Protein AF-A0A7J3MJP7-F1 (afdb_monomer_lite)

Radius of gyration: 13.45 Å; chains: 1; bounding box: 34×20×38 Å

Sequence (96 aa):
MSETDEIKRRIDECITEMKPFTYFSHDAEVAIKSFEELKRTIENIDKKDVPSIIRGLEEGYEKSLAYSSLVPKTVENLRFIIEWLKRKAEEKVSKQ

Secondary structure (DSSP, 8-state):
--HHHHHHHHHHHHHHHHGGGGGT-HHHHHHHHHHHHHHHHHTTGGGS-HHHHHHHHHHHHHHHHTTTTT-HHHHHHHHHHHHHHHHHHHHHHTT-

Structure (mmCIF, N/CA/C/O backbone):
data_AF-A0A7J3MJP7-F1
#
_entry.id   AF-A0A7J3MJP7-F1
#
loop_
_atom_site.group_PDB
_atom_site.id
_atom_site.type_symbol
_atom_site.label_atom_id
_atom_site.label_alt_id
_atom_site.label_comp_id
_atom_site.label_asym_id
_atom_site.label_entity_id
_atom_site.label_seq_id
_atom_site.pdbx_PDB_ins_code
_atom_site.Cartn_x
_atom_site.Cartn_y
_atom_site.Cartn_z
_atom_site.occupancy
_atom_site.B_iso_or_equiv
_atom_site.auth_seq_id
_atom_site.auth_comp_id
_atom_site.auth_asym_id
_atom_site.auth_atom_id
_atom_site.pdbx_PDB_model_num
ATOM 1 N N . MET A 1 1 ? -19.244 -5.663 -1.885 1.00 62.81 1 MET A N 1
ATOM 2 C CA . MET A 1 1 ? -17.787 -5.643 -1.636 1.00 62.81 1 MET A CA 1
ATOM 3 C C . MET A 1 1 ? -17.572 -4.835 -0.370 1.00 62.81 1 MET A C 1
ATOM 5 O O . MET A 1 1 ? -18.199 -3.787 -0.27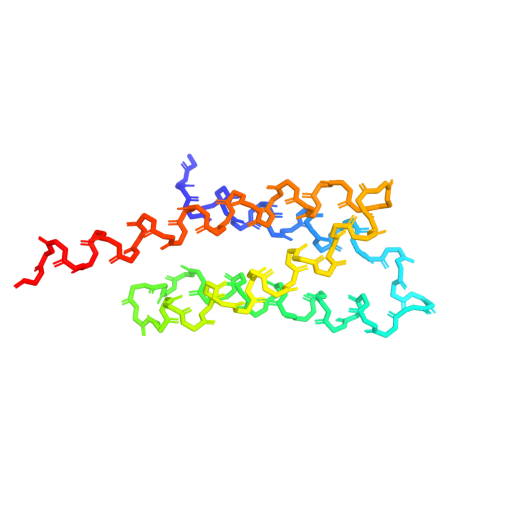0 1.00 62.81 1 MET A O 1
ATOM 9 N N . SER A 1 2 ? -16.823 -5.334 0.616 1.00 86.69 2 SER A N 1
ATOM 10 C CA . SER A 1 2 ? -16.560 -4.552 1.834 1.00 86.69 2 SER A CA 1
ATOM 11 C C . SER A 1 2 ? -15.535 -3.444 1.558 1.00 86.69 2 SER A C 1
ATOM 13 O O . SER A 1 2 ? -14.755 -3.552 0.611 1.00 86.69 2 SER A O 1
ATOM 15 N N . GLU A 1 3 ? -15.511 -2.393 2.385 1.00 89.12 3 GLU A N 1
ATOM 16 C CA . GLU A 1 3 ? -14.486 -1.332 2.307 1.00 89.12 3 GLU A CA 1
ATOM 17 C C . GLU A 1 3 ? -13.077 -1.951 2.410 1.00 89.12 3 GLU A C 1
ATOM 19 O O . GLU A 1 3 ? -12.179 -1.630 1.640 1.00 89.12 3 GLU A O 1
ATOM 24 N N . THR A 1 4 ? -12.912 -2.952 3.278 1.00 91.69 4 THR A N 1
ATOM 25 C CA . THR A 1 4 ? -11.682 -3.739 3.418 1.00 91.69 4 THR A CA 1
ATOM 26 C C . THR A 1 4 ? -11.272 -4.469 2.133 1.00 91.69 4 THR A C 1
ATOM 28 O O . THR A 1 4 ? -10.085 -4.491 1.806 1.00 91.69 4 THR A O 1
ATOM 31 N N . ASP A 1 5 ? -12.215 -5.050 1.386 1.00 93.88 5 ASP A N 1
ATOM 32 C CA . ASP A 1 5 ? -11.910 -5.720 0.113 1.00 93.88 5 ASP A CA 1
ATOM 33 C C . ASP A 1 5 ? -11.432 -4.724 -0.950 1.00 93.88 5 ASP A C 1
ATOM 35 O O . ASP A 1 5 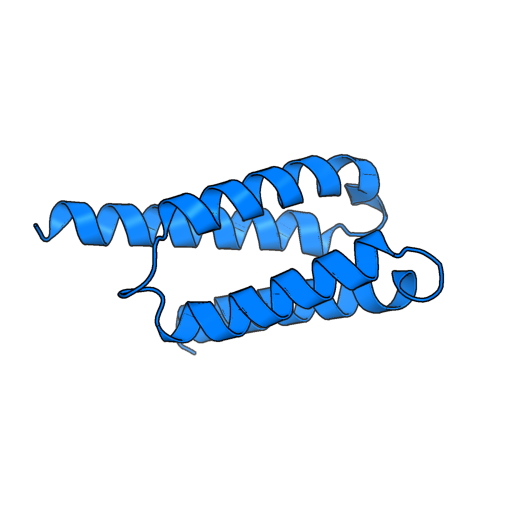? -10.535 -5.040 -1.733 1.00 93.88 5 ASP A O 1
ATOM 39 N N . GLU A 1 6 ? -11.987 -3.507 -0.960 1.00 95.50 6 GLU A N 1
ATOM 40 C CA . GLU A 1 6 ? -11.512 -2.441 -1.844 1.00 95.50 6 GLU A CA 1
ATOM 41 C C . GLU A 1 6 ? -10.063 -2.057 -1.524 1.00 95.50 6 GLU A C 1
ATOM 43 O O . GLU A 1 6 ? -9.238 -1.982 -2.436 1.00 95.50 6 GLU A O 1
ATOM 48 N N . ILE A 1 7 ? -9.730 -1.875 -0.242 1.00 96.31 7 ILE A N 1
ATOM 49 C CA . ILE A 1 7 ? -8.361 -1.554 0.185 1.00 96.31 7 ILE A CA 1
ATOM 50 C C . ILE A 1 7 ? -7.393 -2.669 -0.226 1.00 96.31 7 ILE A C 1
ATOM 52 O O . ILE A 1 7 ? -6.336 -2.389 -0.790 1.00 96.31 7 ILE A O 1
ATOM 56 N N . LYS A 1 8 ? -7.757 -3.942 -0.021 1.00 96.31 8 LYS A N 1
ATOM 57 C CA . LYS A 1 8 ? -6.926 -5.079 -0.453 1.00 96.31 8 LYS A CA 1
ATOM 58 C C . LYS A 1 8 ? -6.700 -5.087 -1.966 1.00 96.31 8 LYS A C 1
ATOM 60 O O . LYS A 1 8 ? -5.572 -5.311 -2.396 1.00 96.31 8 LYS A O 1
ATOM 65 N N . ARG A 1 9 ? -7.740 -4.808 -2.761 1.00 97.31 9 ARG A N 1
ATOM 66 C CA . ARG A 1 9 ? -7.627 -4.703 -4.224 1.00 97.31 9 ARG A CA 1
ATOM 67 C C . ARG A 1 9 ? -6.670 -3.583 -4.634 1.00 97.31 9 ARG A C 1
ATOM 69 O O . ARG A 1 9 ? -5.825 -3.796 -5.494 1.00 97.31 9 ARG A O 1
ATOM 76 N N . ARG A 1 10 ? -6.768 -2.409 -4.007 1.00 97.75 10 ARG A N 1
ATOM 77 C CA . ARG A 1 10 ? -5.867 -1.275 -4.282 1.00 97.75 10 ARG A CA 1
ATOM 78 C C . ARG A 1 10 ? -4.411 -1.599 -3.945 1.00 97.75 10 ARG A C 1
ATOM 80 O O . ARG A 1 10 ? -3.512 -1.215 -4.682 1.00 97.75 10 ARG A O 1
ATOM 87 N N . ILE A 1 11 ? -4.171 -2.366 -2.883 1.00 97.19 11 ILE A N 1
ATOM 88 C CA . ILE A 1 11 ? -2.824 -2.852 -2.554 1.00 97.19 11 ILE A CA 1
ATOM 89 C C . ILE A 1 11 ? -2.308 -3.831 -3.613 1.00 97.19 11 ILE A C 1
ATOM 91 O O . ILE A 1 11 ? -1.152 -3.733 -4.019 1.00 97.19 11 ILE A O 1
ATOM 95 N N . ASP A 1 12 ? -3.157 -4.737 -4.104 1.00 97.94 12 ASP A N 1
ATOM 96 C CA . ASP A 1 12 ? -2.785 -5.644 -5.198 1.00 97.94 12 ASP A CA 1
ATOM 97 C C . ASP A 1 12 ? -2.431 -4.888 -6.485 1.00 97.94 12 ASP A C 1
ATOM 99 O O . ASP A 1 12 ? -1.532 -5.300 -7.221 1.00 97.94 12 ASP A O 1
ATOM 103 N N . GLU A 1 13 ? -3.096 -3.764 -6.750 1.00 98.00 13 GLU A N 1
ATOM 104 C CA . GLU A 1 13 ? -2.758 -2.877 -7.864 1.00 98.00 13 GLU A CA 1
ATOM 105 C C . GLU A 1 13 ? -1.382 -2.229 -7.683 1.00 98.00 13 GLU A C 1
ATOM 107 O O . GLU A 1 13 ? -0.608 -2.233 -8.639 1.00 98.00 13 GLU A O 1
ATOM 112 N N . CYS A 1 14 ? -1.034 -1.764 -6.475 1.00 97.12 14 CYS A N 1
ATOM 113 C CA . CYS A 1 14 ? 0.315 -1.264 -6.183 1.00 97.12 14 CYS A CA 1
ATOM 114 C C . CYS A 1 14 ? 1.377 -2.352 -6.404 1.00 97.12 14 CYS A C 1
ATOM 116 O O . CYS A 1 14 ? 2.386 -2.122 -7.066 1.00 97.12 14 CYS A O 1
ATOM 118 N N . ILE A 1 15 ? 1.141 -3.570 -5.900 1.00 96.94 15 ILE A N 1
ATOM 119 C CA . ILE A 1 15 ? 2.060 -4.705 -6.095 1.00 96.94 15 ILE A CA 1
ATOM 120 C C . ILE A 1 15 ? 2.222 -5.015 -7.586 1.00 96.94 15 ILE A C 1
ATOM 122 O O . ILE A 1 15 ? 3.334 -5.226 -8.066 1.00 96.94 15 ILE A O 1
ATOM 126 N N . THR A 1 16 ? 1.115 -5.048 -8.328 1.00 97.62 16 THR A N 1
ATOM 127 C CA . THR A 1 16 ? 1.117 -5.355 -9.763 1.00 97.62 16 THR A CA 1
ATOM 128 C C . THR A 1 16 ? 1.872 -4.301 -10.562 1.00 97.62 16 THR A C 1
ATOM 130 O O . THR A 1 16 ? 2.641 -4.658 -11.451 1.00 97.62 16 THR A O 1
ATOM 133 N N . GLU A 1 17 ? 1.686 -3.023 -10.235 1.00 96.12 17 GLU A N 1
ATOM 134 C CA . GLU A 1 17 ? 2.399 -1.923 -10.881 1.00 96.12 17 GLU A CA 1
ATOM 135 C C . GLU A 1 17 ? 3.895 -1.947 -10.552 1.00 96.12 17 GLU A C 1
ATOM 137 O O . GLU A 1 17 ? 4.705 -1.688 -11.434 1.00 96.12 17 GLU A O 1
ATOM 142 N N . MET A 1 18 ? 4.278 -2.329 -9.327 1.00 94.19 18 MET A N 1
ATOM 143 C CA . MET A 1 18 ? 5.686 -2.365 -8.921 1.00 94.19 18 MET A CA 1
ATOM 144 C C . MET A 1 18 ? 6.456 -3.614 -9.385 1.00 94.19 18 MET A C 1
ATOM 146 O O . MET A 1 18 ? 7.680 -3.569 -9.515 1.00 94.19 18 MET A O 1
ATOM 150 N N . LYS A 1 19 ? 5.769 -4.729 -9.672 1.00 95.31 19 LYS A N 1
ATOM 151 C CA . LYS A 1 19 ? 6.389 -6.007 -10.082 1.00 95.31 19 LYS A CA 1
ATOM 152 C C . LYS A 1 19 ? 7.400 -5.898 -11.234 1.00 95.31 19 LYS A C 1
ATOM 154 O O . LYS A 1 19 ? 8.461 -6.501 -11.120 1.00 95.31 19 LYS A O 1
ATOM 159 N N . PRO A 1 20 ? 7.147 -5.157 -12.329 1.00 94.81 20 PRO A N 1
ATOM 160 C CA . PRO A 1 20 ? 8.114 -5.034 -13.421 1.00 94.81 20 PRO A CA 1
ATOM 161 C C . PRO A 1 20 ? 9.458 -4.424 -12.998 1.00 94.81 20 PRO A C 1
ATOM 163 O O . PRO A 1 20 ? 10.482 -4.709 -13.615 1.00 94.81 20 PRO A O 1
ATOM 166 N N . PHE A 1 21 ? 9.474 -3.610 -11.938 1.00 93.31 21 PHE A N 1
ATOM 167 C CA . PHE A 1 21 ? 10.677 -2.928 -11.463 1.00 93.31 21 PHE A CA 1
ATOM 168 C C . PHE A 1 21 ? 11.556 -3.817 -10.572 1.00 93.31 21 PHE A C 1
ATOM 170 O O . PHE A 1 21 ? 12.734 -3.512 -10.394 1.00 93.31 21 PHE A O 1
ATOM 177 N N . THR A 1 22 ? 11.052 -4.947 -10.054 1.00 92.19 22 THR A N 1
ATOM 178 C CA . THR A 1 22 ? 11.825 -5.821 -9.145 1.00 92.19 22 THR A CA 1
ATOM 179 C C . THR A 1 22 ? 13.033 -6.466 -9.809 1.00 92.19 22 THR A C 1
ATOM 181 O O . THR A 1 22 ? 13.942 -6.914 -9.121 1.00 92.19 22 THR A O 1
ATOM 184 N N . TYR A 1 23 ? 13.059 -6.532 -11.142 1.00 90.25 23 TYR A N 1
ATOM 185 C CA . TYR A 1 23 ? 14.211 -7.049 -11.877 1.00 90.25 23 TYR A CA 1
ATOM 186 C C . TYR A 1 23 ? 15.471 -6.188 -11.677 1.00 90.25 23 TYR A C 1
ATOM 188 O O . TYR A 1 23 ? 16.580 -6.711 -11.724 1.00 90.25 23 TYR A O 1
ATOM 196 N N . PHE A 1 24 ? 15.309 -4.880 -11.452 1.00 88.38 24 PHE A N 1
ATOM 197 C CA . PHE A 1 24 ? 16.422 -3.925 -11.407 1.00 88.38 24 PHE A CA 1
ATOM 198 C C . PHE A 1 24 ? 16.391 -2.963 -10.212 1.00 88.38 24 PHE A C 1
ATOM 200 O O . PHE A 1 24 ? 17.318 -2.175 -10.047 1.00 88.38 24 PHE A O 1
ATOM 207 N N . SER A 1 25 ? 15.353 -3.011 -9.377 1.00 90.69 25 SER A N 1
ATOM 208 C CA . SER A 1 25 ? 15.195 -2.149 -8.207 1.00 90.69 25 SER A CA 1
ATOM 209 C C . SER A 1 25 ? 14.925 -2.982 -6.959 1.00 90.69 25 SER A C 1
ATOM 211 O O . SER A 1 25 ? 13.855 -3.576 -6.808 1.00 90.69 25 SER A O 1
ATOM 213 N N . HIS A 1 26 ? 15.892 -2.987 -6.038 1.00 91.12 26 HIS A N 1
ATOM 214 C CA . HIS A 1 26 ? 15.710 -3.583 -4.714 1.00 91.12 26 HIS A CA 1
ATOM 215 C C . HIS A 1 26 ? 14.620 -2.848 -3.918 1.00 91.12 26 HIS A C 1
ATOM 217 O O . HIS A 1 26 ? 13.839 -3.480 -3.211 1.00 91.12 26 HIS A O 1
ATOM 223 N N . ASP A 1 27 ? 14.497 -1.532 -4.106 1.00 89.75 27 ASP A N 1
ATOM 224 C CA . ASP A 1 27 ? 13.462 -0.722 -3.460 1.00 89.75 27 ASP A CA 1
ATOM 225 C C . ASP A 1 27 ? 12.054 -1.155 -3.885 1.00 89.75 27 ASP A C 1
ATOM 227 O O . ASP A 1 27 ? 11.150 -1.202 -3.053 1.00 89.75 27 ASP A O 1
ATOM 231 N N . ALA A 1 28 ? 11.867 -1.540 -5.153 1.00 92.12 28 ALA A N 1
ATOM 232 C CA . ALA A 1 28 ? 10.593 -2.081 -5.624 1.00 92.12 28 ALA A CA 1
ATOM 233 C C . ALA A 1 28 ? 10.265 -3.425 -4.952 1.00 92.12 28 ALA A C 1
ATOM 235 O O . ALA A 1 28 ? 9.118 -3.667 -4.579 1.00 92.12 28 ALA A O 1
ATOM 236 N N . GLU A 1 29 ? 11.264 -4.288 -4.747 1.00 94.00 29 GLU A N 1
ATOM 237 C CA . GLU A 1 29 ? 11.085 -5.558 -4.036 1.00 94.00 29 GLU A CA 1
ATOM 238 C C . GLU A 1 29 ? 10.704 -5.334 -2.563 1.00 94.00 29 GLU A C 1
ATOM 240 O O . GLU A 1 29 ? 9.770 -5.960 -2.056 1.00 94.00 29 GLU A O 1
ATOM 245 N N . VAL A 1 30 ? 11.392 -4.413 -1.883 1.00 93.88 30 VAL A N 1
ATOM 246 C CA . VAL A 1 30 ? 11.096 -4.031 -0.494 1.00 93.88 30 VAL A CA 1
ATOM 247 C C . VAL A 1 30 ? 9.686 -3.452 -0.385 1.00 93.88 30 VAL A C 1
ATOM 249 O O . VAL A 1 30 ? 8.919 -3.870 0.481 1.00 93.88 30 VAL A O 1
ATOM 252 N N . ALA A 1 31 ? 9.306 -2.558 -1.297 1.00 93.19 31 ALA A N 1
ATOM 253 C CA . ALA A 1 31 ? 7.986 -1.945 -1.299 1.00 93.19 31 ALA A CA 1
ATOM 254 C C . ALA A 1 31 ? 6.864 -2.976 -1.538 1.00 93.19 31 ALA A C 1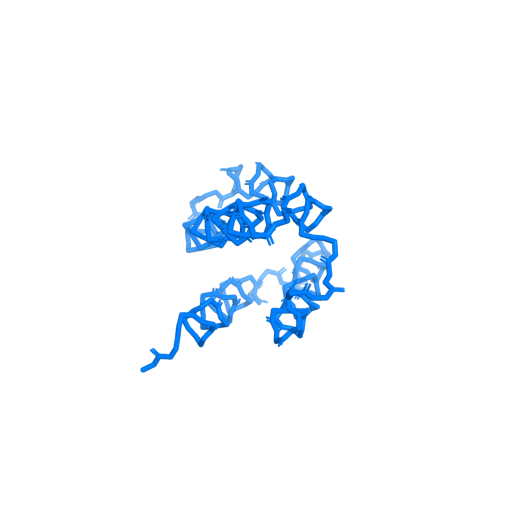
ATOM 256 O O . ALA A 1 31 ? 5.825 -2.912 -0.880 1.00 93.19 31 ALA A O 1
ATOM 257 N N . ILE A 1 32 ? 7.073 -3.973 -2.410 1.00 95.62 32 ILE A N 1
ATOM 258 C CA . ILE A 1 32 ? 6.118 -5.082 -2.587 1.00 95.62 32 ILE A CA 1
ATOM 259 C C . ILE A 1 32 ? 5.946 -5.869 -1.287 1.00 95.62 32 ILE A C 1
ATOM 261 O O . ILE A 1 32 ? 4.810 -6.129 -0.892 1.00 95.62 32 ILE A O 1
ATOM 265 N N . LYS A 1 33 ? 7.040 -6.211 -0.593 1.00 95.88 33 LYS A N 1
ATOM 266 C CA . LYS A 1 33 ? 6.964 -6.922 0.696 1.00 95.88 33 LYS A CA 1
ATOM 267 C C . LYS A 1 33 ? 6.172 -6.116 1.727 1.00 95.88 33 LYS A C 1
ATOM 269 O O . LYS A 1 33 ? 5.277 -6.663 2.368 1.00 95.88 33 LYS A O 1
ATOM 274 N N . SER A 1 34 ? 6.417 -4.808 1.821 1.00 94.69 34 SER A N 1
ATOM 275 C CA . SER A 1 34 ? 5.644 -3.917 2.696 1.00 94.69 34 SER A CA 1
ATOM 276 C C . SER A 1 34 ? 4.154 -3.887 2.337 1.00 94.69 34 SER A C 1
ATOM 278 O O . SER A 1 34 ? 3.304 -3.887 3.229 1.00 94.69 34 SER A O 1
ATOM 280 N N . PHE A 1 35 ? 3.802 -3.919 1.049 1.00 96.38 35 PHE A N 1
ATOM 281 C CA . PHE A 1 35 ? 2.404 -4.012 0.622 1.00 96.38 35 PHE A CA 1
ATOM 282 C C . PHE A 1 35 ? 1.758 -5.358 0.963 1.00 96.38 35 PHE A C 1
ATOM 284 O O . PHE A 1 35 ? 0.613 -5.388 1.420 1.00 96.38 35 PHE A O 1
ATOM 291 N N . GLU A 1 36 ? 2.471 -6.473 0.813 1.00 96.00 36 GLU A N 1
ATOM 292 C CA . GLU A 1 36 ? 1.973 -7.788 1.225 1.00 96.00 36 GLU A CA 1
ATOM 293 C C . GLU A 1 36 ? 1.723 -7.859 2.740 1.00 96.00 36 GLU A C 1
ATOM 295 O O . GLU A 1 36 ? 0.702 -8.395 3.185 1.00 96.00 36 GLU A O 1
ATOM 300 N N . GLU A 1 37 ? 2.617 -7.280 3.545 1.00 94.25 37 GLU A N 1
ATOM 301 C CA . GLU A 1 37 ? 2.454 -7.162 4.997 1.00 94.25 37 GLU A CA 1
ATOM 302 C C . GLU A 1 37 ? 1.262 -6.276 5.373 1.00 94.25 37 GLU A C 1
ATOM 304 O O . GLU A 1 37 ? 0.447 -6.646 6.230 1.00 94.25 37 GLU A O 1
ATOM 309 N N . LEU A 1 38 ? 1.103 -5.134 4.700 1.00 94.81 38 LEU A N 1
ATOM 310 C CA . LEU A 1 38 ? -0.040 -4.247 4.889 1.00 94.81 38 LEU A CA 1
ATOM 311 C C . LEU A 1 38 ? -1.358 -4.965 4.581 1.00 94.81 38 LEU A C 1
ATOM 313 O O . LEU A 1 38 ? -2.297 -4.897 5.377 1.00 94.81 38 LEU A O 1
ATOM 317 N N . LYS A 1 39 ? -1.417 -5.715 3.474 1.00 94.44 39 LYS A N 1
ATOM 318 C CA . LYS A 1 39 ? -2.607 -6.476 3.067 1.00 94.44 39 LYS A CA 1
ATOM 319 C C . LYS A 1 39 ? -3.057 -7.467 4.144 1.00 94.44 39 LYS A C 1
ATOM 321 O O . LYS A 1 39 ? -4.252 -7.560 4.422 1.00 94.44 39 LYS A O 1
ATOM 326 N N . ARG A 1 40 ? -2.114 -8.170 4.783 1.00 92.94 40 ARG A N 1
ATOM 327 C CA . ARG A 1 40 ? -2.394 -9.071 5.921 1.00 92.94 40 ARG A CA 1
ATOM 328 C C . ARG A 1 40 ? -2.836 -8.298 7.162 1.00 92.94 40 ARG A C 1
ATOM 330 O O . ARG A 1 40 ? -3.715 -8.736 7.900 1.00 92.94 40 ARG A O 1
ATOM 337 N N . THR A 1 41 ? -2.231 -7.138 7.392 1.00 91.50 41 THR A N 1
ATOM 338 C CA . THR A 1 41 ? -2.507 -6.292 8.559 1.00 91.50 41 THR A CA 1
ATOM 339 C C . THR A 1 41 ? -3.923 -5.720 8.532 1.00 91.50 41 THR A C 1
ATOM 341 O O . THR A 1 41 ? -4.575 -5.654 9.576 1.00 91.50 41 THR A O 1
ATOM 344 N N . ILE A 1 42 ? -4.433 -5.381 7.348 1.00 91.50 42 ILE A N 1
ATOM 345 C CA . ILE A 1 42 ? -5.760 -4.783 7.156 1.00 91.50 42 ILE A CA 1
ATOM 346 C C . ILE A 1 42 ? -6.905 -5.662 7.671 1.00 91.50 42 ILE A C 1
ATOM 348 O O . ILE A 1 42 ? -7.900 -5.131 8.157 1.00 91.50 42 ILE A O 1
ATOM 352 N N . GLU A 1 43 ? -6.766 -6.989 7.643 1.00 86.25 43 GLU A N 1
ATOM 353 C CA . GLU A 1 43 ? -7.786 -7.912 8.170 1.00 86.25 43 GLU A CA 1
ATOM 354 C C . GLU A 1 43 ? -8.025 -7.757 9.671 1.00 86.25 43 GLU A C 1
ATOM 356 O O . GLU A 1 43 ? -9.095 -8.085 10.170 1.00 86.25 43 GLU A O 1
ATOM 361 N N . ASN A 1 44 ? -7.026 -7.254 10.395 1.00 87.38 44 ASN A N 1
ATOM 362 C CA . ASN A 1 44 ? -7.072 -7.077 11.838 1.00 87.38 44 ASN A CA 1
ATOM 363 C C . ASN A 1 44 ? -6.705 -5.643 12.233 1.00 87.38 44 ASN A C 1
ATOM 365 O O . ASN A 1 44 ? -6.154 -5.432 13.315 1.00 87.38 44 ASN A O 1
ATOM 369 N N . ILE A 1 45 ? -6.999 -4.662 11.370 1.00 87.38 45 ILE A N 1
ATOM 370 C CA . ILE A 1 45 ? -6.576 -3.265 11.551 1.00 87.38 45 ILE A CA 1
ATOM 371 C C . ILE A 1 45 ? -7.053 -2.669 12.885 1.00 87.38 45 ILE A C 1
ATOM 373 O O . ILE A 1 45 ? -6.377 -1.837 13.494 1.00 87.38 45 ILE A O 1
ATOM 377 N N . ASP A 1 46 ? -8.175 -3.162 13.413 1.00 81.56 46 ASP A N 1
ATOM 378 C CA . ASP A 1 46 ? -8.720 -2.723 14.696 1.00 81.56 46 ASP A CA 1
ATOM 379 C C . ASP A 1 46 ? -7.808 -3.035 15.891 1.00 81.56 46 ASP A C 1
ATOM 381 O O . ASP A 1 46 ? -7.798 -2.291 16.870 1.00 81.56 46 ASP A O 1
ATOM 385 N N . LYS A 1 47 ? -6.953 -4.053 15.771 1.00 81.88 47 LYS A N 1
ATOM 386 C CA . LYS A 1 47 ? -6.025 -4.513 16.817 1.00 81.88 47 LYS A CA 1
ATOM 387 C C . LYS A 1 47 ? -4.585 -4.040 16.604 1.00 81.88 47 LYS A C 1
ATOM 389 O O . LYS A 1 47 ? -3.670 -4.542 17.255 1.00 81.88 47 LYS A O 1
ATOM 394 N N . LYS A 1 48 ? -4.360 -3.151 15.638 1.00 86.19 48 LYS A N 1
ATOM 395 C CA . LYS A 1 48 ? -3.027 -2.718 15.208 1.00 86.19 48 LYS A CA 1
ATOM 396 C C . LYS A 1 48 ? -2.789 -1.252 15.539 1.00 86.19 48 LYS A C 1
ATOM 398 O O . LYS A 1 48 ? -3.734 -0.479 15.710 1.00 86.19 48 LYS A O 1
ATOM 403 N N . ASP A 1 49 ? -1.510 -0.897 15.597 1.00 87.06 49 ASP A N 1
ATOM 404 C CA . ASP A 1 49 ? -1.044 0.481 15.719 1.00 87.06 49 ASP A CA 1
ATOM 405 C C . ASP A 1 49 ? -1.225 1.209 14.378 1.00 87.06 49 ASP A C 1
ATOM 407 O O . ASP A 1 49 ? -0.349 1.219 13.513 1.00 87.06 49 ASP A O 1
ATOM 411 N N . VAL A 1 50 ? -2.429 1.754 14.187 1.00 89.94 50 VAL A N 1
ATOM 412 C CA . VAL A 1 50 ? -2.823 2.481 12.974 1.00 89.94 50 VAL A CA 1
ATOM 413 C C . VAL A 1 50 ? -1.945 3.721 12.732 1.00 89.94 50 VAL A C 1
ATOM 415 O O . VAL A 1 50 ? -1.499 3.876 11.595 1.00 89.94 50 VAL A O 1
ATOM 418 N N . PRO A 1 51 ? -1.621 4.564 13.738 1.00 90.44 51 PRO A N 1
ATOM 419 C CA . PRO A 1 51 ? -0.692 5.684 13.562 1.00 90.44 51 PRO A CA 1
ATOM 420 C C . PRO A 1 51 ? 0.666 5.293 12.966 1.00 90.44 51 PRO A C 1
ATOM 422 O O . PRO A 1 51 ? 1.127 5.936 12.022 1.00 90.44 51 PRO A O 1
ATOM 425 N N . SER A 1 52 ? 1.288 4.216 13.457 1.00 90.38 52 SER A N 1
ATOM 426 C CA . SER A 1 52 ? 2.576 3.759 12.916 1.00 90.38 52 SER A CA 1
ATOM 427 C C . SER A 1 52 ? 2.474 3.294 11.459 1.00 90.38 52 SER A C 1
ATOM 429 O O . SER A 1 52 ? 3.375 3.565 10.665 1.00 90.38 52 SER A O 1
ATOM 431 N N . ILE A 1 53 ? 1.368 2.637 11.087 1.00 93.06 53 ILE A N 1
ATOM 432 C CA . ILE A 1 53 ? 1.112 2.206 9.702 1.00 93.06 53 ILE A CA 1
ATOM 433 C C . ILE A 1 53 ? 0.927 3.419 8.784 1.00 93.06 53 ILE A C 1
ATOM 435 O O . ILE A 1 53 ? 1.502 3.450 7.698 1.00 93.06 53 ILE A O 1
ATOM 439 N N . ILE A 1 54 ? 0.157 4.423 9.223 1.00 94.88 54 ILE A N 1
ATOM 440 C CA . ILE A 1 54 ? -0.055 5.665 8.467 1.00 94.88 54 ILE A CA 1
ATOM 441 C C . ILE A 1 54 ? 1.286 6.329 8.162 1.00 94.88 54 ILE A C 1
ATOM 443 O O . ILE A 1 54 ? 1.549 6.623 7.000 1.00 94.88 54 ILE A O 1
ATOM 447 N N . ARG A 1 55 ? 2.159 6.488 9.166 1.00 94.81 55 ARG A N 1
ATOM 448 C CA . ARG A 1 55 ? 3.474 7.116 8.975 1.00 94.81 55 ARG A CA 1
ATOM 449 C C . ARG A 1 55 ? 4.320 6.383 7.931 1.00 94.81 55 ARG A C 1
ATOM 451 O O . ARG A 1 55 ? 4.876 7.015 7.041 1.00 94.81 55 ARG A O 1
ATOM 458 N N . GLY A 1 56 ? 4.385 5.050 8.003 1.00 94.00 56 GLY A N 1
ATOM 459 C CA . GLY A 1 56 ? 5.137 4.257 7.023 1.00 94.00 56 GLY A CA 1
ATOM 460 C C . GLY A 1 56 ? 4.595 4.403 5.596 1.00 94.00 56 GLY A C 1
ATOM 461 O O . 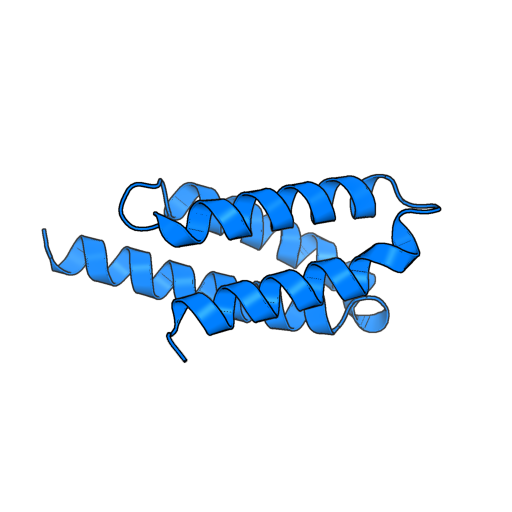GLY A 1 56 ? 5.362 4.458 4.636 1.00 94.00 56 GLY A O 1
ATOM 462 N N . LEU A 1 57 ? 3.272 4.513 5.450 1.00 95.31 57 LEU A N 1
ATOM 463 C CA . LEU A 1 57 ? 2.640 4.755 4.156 1.00 95.31 57 LEU A CA 1
ATOM 464 C C . LEU A 1 57 ? 2.857 6.177 3.638 1.00 95.31 57 LEU A C 1
ATOM 466 O O . LEU A 1 57 ? 3.039 6.339 2.435 1.00 95.31 57 LEU A O 1
ATOM 470 N N . GLU A 1 58 ? 2.859 7.189 4.507 1.00 96.50 58 GLU A N 1
ATOM 471 C CA . GLU A 1 58 ? 3.163 8.577 4.138 1.00 96.50 58 GLU A CA 1
ATOM 472 C C . GLU A 1 58 ? 4.602 8.709 3.623 1.00 96.50 58 GLU A C 1
ATOM 474 O O . GLU A 1 58 ? 4.813 9.268 2.549 1.00 96.50 58 GLU A O 1
ATOM 479 N N . GLU A 1 59 ? 5.577 8.089 4.294 1.00 94.44 59 GLU A N 1
ATOM 480 C CA . GLU A 1 59 ? 6.963 8.027 3.806 1.00 94.44 59 GLU A CA 1
ATOM 481 C C . GLU A 1 59 ? 7.066 7.315 2.444 1.00 94.44 59 GLU A C 1
ATOM 483 O O . GLU A 1 59 ? 7.800 7.747 1.551 1.00 94.44 59 GLU A O 1
ATOM 488 N N . GLY A 1 60 ? 6.328 6.214 2.262 1.00 92.62 60 GLY A N 1
ATOM 489 C CA . GLY A 1 60 ? 6.247 5.509 0.981 1.00 92.62 60 GLY A CA 1
ATOM 490 C C . GLY A 1 60 ? 5.610 6.362 -0.120 1.00 92.62 60 GLY A C 1
ATOM 491 O O . GLY A 1 60 ? 6.097 6.381 -1.252 1.00 92.62 60 GLY A O 1
ATOM 492 N N . TYR A 1 61 ? 4.561 7.112 0.219 1.00 95.81 61 TYR A N 1
ATOM 493 C CA . TYR A 1 61 ? 3.881 8.030 -0.687 1.00 95.81 61 TYR A CA 1
ATOM 494 C C . TYR A 1 61 ? 4.814 9.149 -1.144 1.00 95.81 61 TYR A C 1
ATOM 496 O O . TYR A 1 61 ? 4.976 9.338 -2.348 1.00 95.81 61 TYR A O 1
ATOM 504 N N . GLU A 1 62 ? 5.506 9.819 -0.222 1.00 95.69 62 GLU A N 1
ATOM 505 C CA . GLU A 1 62 ? 6.478 10.866 -0.552 1.00 95.69 62 GLU A CA 1
ATOM 506 C C . GLU A 1 62 ? 7.574 10.358 -1.495 1.00 95.69 62 GLU A C 1
ATOM 508 O O . GLU A 1 62 ? 7.872 11.001 -2.504 1.00 95.69 62 GLU A O 1
ATOM 513 N N . LYS A 1 63 ? 8.115 9.160 -1.236 1.00 91.56 63 LYS A N 1
ATOM 514 C CA . LYS 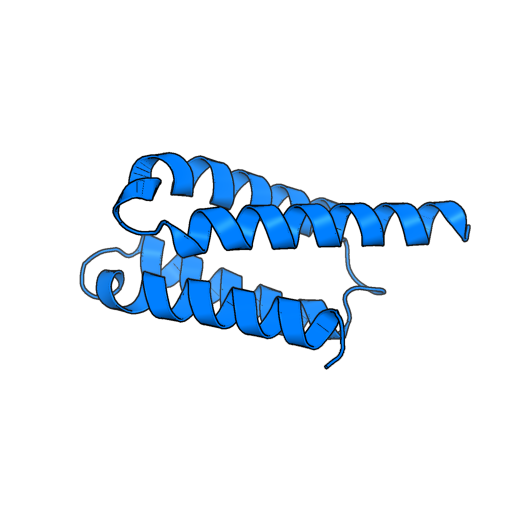A 1 63 ? 9.091 8.515 -2.131 1.00 91.56 63 LYS A CA 1
ATOM 515 C C . LYS A 1 63 ? 8.498 8.222 -3.509 1.00 91.56 63 LYS A C 1
ATOM 517 O O . LYS A 1 63 ? 9.165 8.432 -4.520 1.00 91.56 63 LYS A O 1
ATOM 522 N N . SER A 1 64 ? 7.247 7.764 -3.568 1.00 91.88 64 SER A N 1
ATOM 523 C CA . SER A 1 64 ? 6.575 7.421 -4.827 1.00 91.88 64 SER A CA 1
ATOM 524 C C . SER A 1 64 ? 6.297 8.634 -5.724 1.00 91.88 64 SER A C 1
ATOM 526 O O . SER A 1 64 ? 6.264 8.484 -6.944 1.00 91.88 64 SER A O 1
ATOM 528 N N . LEU A 1 65 ? 6.176 9.847 -5.163 1.00 94.19 65 LEU A N 1
ATOM 529 C CA . LEU A 1 65 ? 5.929 11.069 -5.942 1.00 94.19 65 LEU A CA 1
ATOM 530 C C . LEU A 1 65 ? 7.040 11.355 -6.961 1.00 94.19 65 LEU A C 1
ATOM 532 O O . LEU A 1 65 ? 6.743 11.773 -8.085 1.00 94.19 65 LEU A O 1
ATOM 536 N N . ALA A 1 66 ? 8.297 11.065 -6.607 1.00 93.56 66 ALA A N 1
ATOM 537 C CA . ALA A 1 66 ? 9.444 11.198 -7.509 1.00 93.56 66 ALA A CA 1
ATOM 538 C C . ALA A 1 66 ? 9.344 10.282 -8.744 1.00 93.56 66 ALA A C 1
ATOM 540 O O . ALA A 1 66 ? 9.935 10.569 -9.783 1.00 93.56 66 ALA A O 1
ATOM 541 N N . TYR A 1 67 ? 8.557 9.209 -8.644 1.00 91.50 67 TYR A N 1
ATOM 542 C CA . TYR A 1 67 ? 8.341 8.207 -9.685 1.00 91.50 67 TYR A CA 1
ATOM 543 C C . TYR A 1 67 ? 6.893 8.198 -10.190 1.00 91.50 67 TYR A C 1
ATOM 545 O O . TYR A 1 67 ? 6.462 7.229 -10.807 1.00 91.50 67 TYR A O 1
ATOM 553 N N . SER A 1 68 ? 6.130 9.268 -9.954 1.00 92.88 68 SER A N 1
ATOM 554 C CA . SER A 1 68 ? 4.688 9.333 -10.245 1.00 92.88 68 SER A CA 1
ATOM 555 C C . SER A 1 68 ? 4.313 9.076 -11.710 1.00 92.88 68 SER A C 1
ATOM 557 O O . SER A 1 68 ? 3.208 8.618 -11.981 1.00 92.88 68 SER A O 1
ATOM 559 N N . SER A 1 69 ? 5.224 9.311 -12.657 1.00 94.50 69 SER A N 1
ATOM 560 C CA . SER A 1 69 ? 5.033 8.959 -14.071 1.00 94.50 69 SER A CA 1
ATOM 561 C C . SER A 1 69 ? 5.190 7.462 -14.365 1.00 94.50 69 SER A C 1
ATOM 563 O O . SER A 1 69 ? 4.659 6.980 -15.362 1.00 94.50 69 SER A O 1
ATOM 565 N N . LEU A 1 70 ? 5.917 6.732 -13.515 1.00 92.31 70 LEU A N 1
ATOM 566 C CA . LEU A 1 70 ? 6.191 5.298 -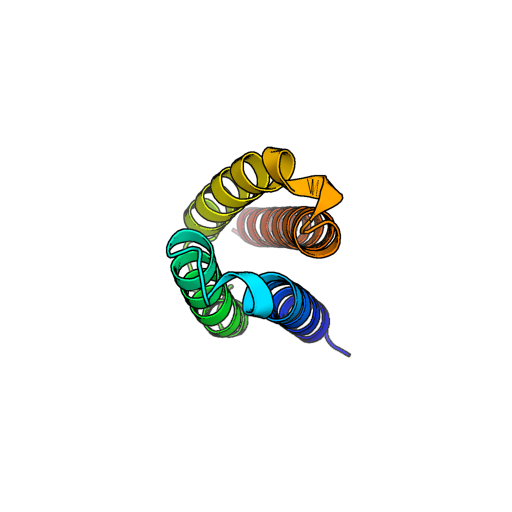13.640 1.00 92.31 70 LEU A CA 1
ATOM 567 C C . LEU A 1 70 ? 5.228 4.451 -12.806 1.00 92.31 70 LEU A C 1
ATOM 569 O O . LEU A 1 70 ? 4.872 3.353 -13.224 1.00 92.31 70 LEU A O 1
ATOM 573 N N . VAL A 1 71 ? 4.820 4.963 -11.641 1.00 94.00 71 VAL A N 1
ATOM 574 C CA . VAL A 1 71 ? 3.924 4.280 -10.697 1.00 94.00 71 VAL A CA 1
ATOM 575 C C . VAL A 1 71 ? 2.691 5.127 -10.319 1.00 94.00 71 VAL A C 1
ATOM 577 O O . VAL A 1 71 ? 2.433 5.374 -9.135 1.00 94.00 71 VAL A O 1
ATOM 580 N N . PRO A 1 72 ? 1.921 5.635 -11.303 1.00 96.44 72 PRO A N 1
ATOM 581 C CA . PRO A 1 72 ? 0.802 6.538 -11.037 1.00 96.44 72 PRO A CA 1
ATOM 582 C C . PRO A 1 72 ? -0.291 5.902 -10.170 1.00 96.44 72 PRO A C 1
ATOM 584 O O . PRO A 1 72 ? -0.858 6.585 -9.314 1.00 96.44 72 PRO A O 1
ATOM 587 N N . LYS A 1 73 ? -0.577 4.601 -10.335 1.00 96.25 73 LYS A N 1
ATOM 588 C CA . LYS A 1 73 ? -1.601 3.925 -9.524 1.00 96.25 73 LYS A CA 1
ATOM 589 C C . LYS A 1 73 ? -1.149 3.752 -8.089 1.00 96.25 73 LYS A C 1
ATOM 591 O O . LYS A 1 73 ? -1.967 3.865 -7.185 1.00 96.25 73 LYS A O 1
ATOM 596 N N . THR A 1 74 ? 0.135 3.497 -7.866 1.00 96.25 74 THR A N 1
ATOM 597 C CA . THR A 1 74 ? 0.707 3.374 -6.526 1.00 96.25 74 THR A CA 1
ATOM 598 C C . THR A 1 74 ? 0.558 4.687 -5.772 1.00 96.25 74 THR A C 1
ATOM 600 O O . THR A 1 74 ? 0.106 4.668 -4.632 1.00 96.25 74 THR A O 1
ATOM 603 N N . VAL A 1 75 ? 0.835 5.826 -6.415 1.00 97.19 75 VAL A N 1
ATOM 604 C CA . VAL A 1 75 ? 0.624 7.160 -5.825 1.00 97.19 75 VAL A CA 1
ATOM 605 C C . VAL A 1 75 ? -0.851 7.369 -5.457 1.00 97.19 75 VAL A C 1
ATOM 607 O O . VAL A 1 75 ? -1.162 7.728 -4.319 1.00 97.19 75 VAL A O 1
ATOM 610 N N . GLU A 1 76 ? -1.770 7.111 -6.391 1.00 97.50 76 GLU A N 1
ATOM 611 C CA . GLU A 1 76 ? -3.213 7.263 -6.161 1.00 97.50 76 GLU A CA 1
ATOM 612 C C . GLU A 1 76 ? -3.712 6.362 -5.020 1.00 97.50 76 GLU A C 1
ATOM 614 O O . GLU A 1 76 ? -4.391 6.814 -4.094 1.00 97.50 76 GLU A O 1
ATOM 619 N N . ASN A 1 77 ? -3.347 5.082 -5.062 1.00 97.88 77 ASN A N 1
ATOM 620 C CA . ASN A 1 77 ? -3.808 4.091 -4.104 1.00 97.88 77 ASN A CA 1
ATOM 621 C C . ASN A 1 77 ? -3.200 4.306 -2.721 1.00 97.88 77 ASN A C 1
ATOM 623 O O . ASN A 1 77 ? -3.921 4.174 -1.737 1.00 97.88 77 ASN A O 1
ATOM 627 N N . LEU A 1 78 ? -1.927 4.697 -2.617 1.00 97.00 78 LEU A N 1
ATOM 628 C CA . LEU A 1 78 ? -1.318 5.063 -1.337 1.00 97.00 78 LEU A CA 1
ATOM 629 C C . LEU A 1 78 ? -2.087 6.198 -0.666 1.00 97.00 78 LEU A C 1
ATOM 631 O O . LEU A 1 78 ? -2.458 6.069 0.500 1.00 97.00 78 LEU A O 1
ATOM 635 N N . ARG A 1 79 ? -2.401 7.265 -1.410 1.00 97.12 79 ARG A N 1
ATOM 636 C CA . ARG A 1 79 ? -3.205 8.375 -0.888 1.00 97.12 79 ARG A CA 1
ATOM 637 C C . ARG A 1 79 ? -4.557 7.891 -0.365 1.00 97.12 79 ARG A C 1
ATOM 639 O O . ARG A 1 79 ? -4.922 8.209 0.764 1.00 97.12 79 ARG A O 1
ATOM 646 N N . PHE A 1 80 ? -5.264 7.085 -1.155 1.00 97.25 80 PHE A N 1
ATOM 647 C CA . PHE A 1 80 ? -6.567 6.547 -0.767 1.00 97.25 80 PHE A CA 1
ATOM 648 C C . PHE A 1 80 ? -6.489 5.678 0.499 1.00 97.25 80 PHE A C 1
ATOM 650 O O . PHE A 1 80 ? -7.309 5.810 1.408 1.00 97.25 80 PHE A O 1
ATOM 657 N N . ILE A 1 81 ? -5.489 4.796 0.587 1.00 96.88 81 ILE A N 1
ATOM 658 C CA . ILE A 1 81 ? -5.292 3.907 1.740 1.00 96.88 81 ILE A CA 1
ATOM 659 C C . ILE A 1 81 ? -4.967 4.722 3.000 1.00 96.88 81 ILE A C 1
ATOM 661 O O . ILE A 1 81 ? -5.504 4.428 4.068 1.00 96.88 81 ILE A O 1
ATOM 665 N N . ILE A 1 82 ? -4.130 5.759 2.887 1.00 96.81 82 ILE A N 1
ATOM 666 C CA . ILE A 1 82 ? -3.796 6.665 3.996 1.00 96.81 82 ILE A CA 1
ATOM 667 C C . ILE A 1 82 ? -5.051 7.385 4.503 1.00 96.81 82 ILE A C 1
ATOM 669 O O . ILE A 1 82 ? -5.293 7.412 5.710 1.00 96.81 82 ILE A O 1
ATOM 673 N N . GLU A 1 83 ? -5.870 7.938 3.606 1.00 96.50 83 GLU A N 1
ATOM 674 C CA . GLU A 1 83 ? -7.128 8.609 3.966 1.00 96.50 83 GLU A CA 1
ATOM 675 C C . GLU A 1 83 ? -8.100 7.647 4.670 1.00 96.50 83 GLU A C 1
ATOM 677 O O . GLU A 1 83 ? -8.695 7.990 5.696 1.00 96.50 83 GLU A O 1
ATOM 682 N N . TRP A 1 84 ? -8.209 6.410 4.181 1.00 95.38 84 TRP A N 1
ATOM 683 C CA . TRP A 1 84 ? -9.008 5.374 4.832 1.00 95.38 84 TRP A CA 1
ATOM 684 C C . TRP A 1 84 ? -8.492 5.027 6.238 1.00 95.38 84 TRP A C 1
ATOM 686 O O . TRP A 1 84 ? -9.280 4.948 7.182 1.00 95.38 84 TRP A O 1
ATOM 696 N N . LEU A 1 85 ? -7.177 4.873 6.418 1.00 94.06 85 LEU A N 1
ATOM 697 C CA . LEU A 1 85 ? -6.585 4.595 7.731 1.00 94.06 85 LEU A CA 1
ATOM 698 C C . LEU A 1 85 ? -6.789 5.747 8.721 1.00 94.06 85 LEU A C 1
ATOM 700 O O . LEU A 1 85 ? -7.063 5.488 9.893 1.00 94.06 85 LEU A O 1
ATOM 704 N N . LYS A 1 86 ? -6.699 7.004 8.266 1.00 94.19 86 LYS A N 1
ATOM 705 C CA . LYS A 1 86 ? -6.972 8.190 9.097 1.00 94.19 86 LYS A CA 1
ATOM 706 C C . LYS A 1 86 ? -8.405 8.171 9.627 1.00 94.19 86 LYS A C 1
ATOM 708 O O . LYS A 1 86 ? -8.602 8.265 10.837 1.00 94.19 86 LYS A O 1
ATOM 713 N N . ARG A 1 87 ? -9.385 7.888 8.760 1.00 92.31 87 ARG A N 1
ATOM 714 C CA . ARG A 1 87 ? -10.787 7.686 9.172 1.00 92.31 87 ARG A CA 1
ATOM 715 C C . ARG A 1 87 ? -10.930 6.561 10.202 1.00 92.31 87 ARG A C 1
ATOM 717 O O . ARG A 1 87 ? -11.630 6.724 11.197 1.00 92.31 87 ARG A O 1
ATOM 724 N N . LYS A 1 88 ? -10.237 5.430 10.012 1.00 89.00 88 LYS A N 1
ATOM 725 C CA . LYS A 1 88 ? -10.257 4.321 10.985 1.00 89.00 88 LYS A CA 1
ATOM 726 C C . LYS A 1 88 ? -9.642 4.695 12.331 1.00 89.00 88 LYS A C 1
ATOM 728 O O . LYS A 1 88 ? -10.118 4.219 13.359 1.00 89.00 88 LYS A O 1
ATOM 733 N N . ALA A 1 89 ? -8.603 5.525 12.349 1.00 87.19 89 ALA A N 1
ATOM 734 C CA . ALA A 1 89 ? -8.017 6.017 13.590 1.00 87.19 89 ALA A CA 1
ATOM 735 C C . ALA A 1 89 ? -8.999 6.927 14.349 1.00 87.19 89 ALA A C 1
ATOM 737 O O . ALA A 1 89 ? -9.203 6.735 15.546 1.00 87.19 89 ALA A O 1
ATOM 738 N N . GLU A 1 90 ? -9.661 7.851 13.651 1.00 86.94 90 GLU A N 1
ATOM 739 C CA . GLU A 1 90 ? -10.672 8.748 14.227 1.00 86.94 90 GLU A CA 1
ATOM 740 C C . GLU A 1 90 ? -11.876 7.976 14.791 1.00 86.94 90 GLU A C 1
ATOM 742 O O . GLU A 1 90 ? -12.282 8.209 15.929 1.00 86.94 90 GLU A O 1
ATOM 747 N N . GLU A 1 91 ? -12.386 6.982 14.051 1.00 82.88 91 GLU A N 1
ATOM 748 C CA . GLU A 1 91 ? -13.487 6.111 14.493 1.00 82.88 91 GLU A CA 1
ATOM 749 C C . GLU A 1 91 ? -13.182 5.383 15.816 1.00 82.88 91 GLU A C 1
ATOM 751 O O . GLU A 1 91 ? -14.102 5.117 16.593 1.00 82.88 91 GLU A O 1
ATOM 756 N N . LYS A 1 92 ? -11.912 5.045 16.083 1.00 71.81 92 LYS A N 1
ATOM 757 C CA . LYS A 1 92 ? -11.497 4.421 17.350 1.00 71.81 92 LYS A CA 1
ATOM 758 C C . LYS A 1 92 ? -11.436 5.420 18.498 1.00 71.81 92 LYS A C 1
ATOM 760 O O . LYS A 1 92 ? -11.821 5.069 19.608 1.00 71.81 92 LYS A O 1
ATOM 765 N N . VAL A 1 93 ? -10.971 6.640 18.235 1.00 63.03 93 VAL A N 1
ATOM 766 C CA . VAL A 1 93 ? -10.873 7.700 19.248 1.00 63.03 93 VAL A CA 1
ATOM 767 C C . VAL A 1 93 ? -12.262 8.188 19.665 1.00 63.03 93 VAL A C 1
ATOM 769 O O . VAL A 1 93 ? -12.482 8.432 20.840 1.00 63.03 93 VAL A O 1
ATOM 772 N N . SER A 1 94 ? -13.231 8.264 18.745 1.00 62.03 94 SER A N 1
ATOM 773 C CA . SER A 1 94 ? -14.611 8.676 19.068 1.00 62.03 94 SER A CA 1
ATOM 774 C C . SER A 1 94 ? -15.452 7.618 19.801 1.00 62.03 94 SER A C 1
ATOM 776 O O . SER A 1 94 ? -16.585 7.907 20.181 1.00 62.03 94 SER A O 1
ATOM 778 N N . LYS A 1 95 ? -14.946 6.387 19.956 1.00 56.34 95 LYS A N 1
ATOM 779 C CA . LYS A 1 95 ? -15.625 5.281 20.660 1.00 56.34 95 LYS A CA 1
ATOM 780 C C . LYS A 1 95 ? -15.016 4.962 22.034 1.00 56.34 95 LYS A C 1
ATOM 782 O O . LYS A 1 95 ? -15.513 4.048 22.692 1.00 56.34 95 LYS A O 1
ATOM 787 N N . GLN A 1 96 ? -13.951 5.662 22.428 1.00 48.50 96 GLN A N 1
ATOM 788 C CA . GLN A 1 96 ? -13.393 5.651 23.786 1.00 48.50 96 GLN A CA 1
ATOM 789 C C . GLN A 1 96 ? -13.980 6.798 24.603 1.00 48.50 96 GLN A C 1
ATOM 791 O O . GLN A 1 96 ? -14.154 6.585 25.822 1.00 48.50 96 GLN A O 1
#

pLDDT: mean 91.23, std 8.85, range [48.5, 98.0]

Foldseek 3Di:
DDPLVVLLVLLVLQLVLLVVVVVPDPVSVVVNVLSVVVNVCSVVVVVDDLVVNLVVLVVVLVVCVVVCVSRVSSNVSSVVSSVVSVVVVVVVVVVD